Protein AF-A0A397CPX2-F1 (afdb_monomer_lite)

Sequence (114 aa):
MKLYQSLLVGATAVYALDTFSAKVLVDTKTSQCELIESVHLTQLHRAIQSTTDTLEIVTGRQNLPTADEIILPQGGDAKLQSFVEILGGSTNAVLNHLHRRCPQGALQSNKIER

Secondary structure (DSSP, 8-state):
------------------EEEEEEEEETTT--EEEEEEEEEE---TT--STT-EEEEEEE--SPPPTTTTTSTT---GGGEEEEEEEESSHHHHHHHHHHH-TT-EEE------

Radius of gyration: 21.08 Å; chains: 1; bounding box: 73×30×50 Å

pLDDT: mean 76.44, std 19.0, range [34.56, 96.44]

Structure (mmCIF, N/CA/C/O backbone):
data_AF-A0A397CPX2-F1
#
_entry.id   AF-A0A397CPX2-F1
#
loop_
_atom_site.group_PDB
_atom_site.id
_atom_site.type_symbol
_atom_site.label_atom_id
_atom_site.label_alt_id
_atom_site.label_comp_id
_atom_site.label_asym_id
_atom_site.label_entity_id
_atom_site.label_seq_id
_atom_site.pdbx_PDB_ins_code
_atom_site.Cartn_x
_atom_site.Cartn_y
_atom_site.Cartn_z
_atom_site.occupancy
_atom_site.B_iso_or_equiv
_atom_site.auth_seq_id
_atom_site.auth_comp_id
_atom_site.auth_asym_id
_atom_site.auth_atom_id
_atom_site.pdbx_PDB_model_num
ATOM 1 N N . MET A 1 1 ? 54.727 -4.666 -29.530 1.00 36.22 1 MET A N 1
ATOM 2 C CA . MET A 1 1 ? 53.303 -4.440 -29.863 1.00 36.22 1 MET A CA 1
ATOM 3 C C . MET A 1 1 ? 52.536 -4.276 -28.557 1.00 36.22 1 MET A C 1
ATOM 5 O O . MET A 1 1 ? 52.659 -5.149 -27.710 1.00 36.22 1 MET A O 1
ATOM 9 N N . LYS A 1 2 ? 51.844 -3.149 -28.339 1.00 44.50 2 LYS A N 1
ATOM 10 C CA . LYS A 1 2 ? 51.027 -2.897 -27.136 1.00 44.50 2 LYS A CA 1
ATOM 11 C C . LYS A 1 2 ? 49.555 -3.090 -27.504 1.00 44.50 2 LYS A C 1
ATOM 13 O O . LYS A 1 2 ? 49.049 -2.365 -28.353 1.00 44.50 2 LYS A O 1
ATOM 18 N N . LEU A 1 3 ? 48.904 -4.080 -26.897 1.00 49.97 3 LEU A N 1
ATOM 19 C CA . LEU A 1 3 ? 47.467 -4.317 -27.028 1.00 49.97 3 LEU A CA 1
ATOM 20 C C . LEU A 1 3 ? 46.745 -3.435 -26.006 1.00 49.97 3 LEU A C 1
ATOM 22 O O . LEU A 1 3 ? 46.885 -3.640 -24.802 1.00 49.97 3 LEU A O 1
ATOM 26 N N . TYR A 1 4 ? 46.009 -2.437 -26.487 1.00 56.03 4 TYR A N 1
ATOM 27 C CA . TYR A 1 4 ? 45.108 -1.644 -25.658 1.00 56.03 4 TYR A CA 1
ATOM 28 C C . TYR A 1 4 ? 43.792 -2.410 -25.515 1.00 56.03 4 TYR A C 1
ATOM 30 O O . TYR A 1 4 ? 43.049 -2.562 -26.480 1.00 56.03 4 TYR A O 1
ATOM 38 N N . GLN A 1 5 ? 43.525 -2.924 -24.315 1.00 57.81 5 GLN A N 1
ATOM 39 C CA . GLN A 1 5 ? 42.217 -3.468 -23.966 1.00 57.81 5 GLN A CA 1
ATOM 40 C C . GLN A 1 5 ? 41.270 -2.304 -23.664 1.00 57.81 5 GLN A C 1
ATOM 42 O O . GLN A 1 5 ? 41.417 -1.610 -22.659 1.00 57.81 5 GLN A O 1
ATOM 47 N N . SER A 1 6 ? 40.316 -2.068 -24.558 1.00 62.16 6 SER A N 1
ATOM 48 C CA . SER A 1 6 ? 39.227 -1.121 -24.337 1.00 62.16 6 SER A CA 1
ATOM 49 C C . SER A 1 6 ? 38.177 -1.759 -23.425 1.00 62.16 6 SER A C 1
ATOM 51 O O . SER A 1 6 ? 37.553 -2.756 -23.783 1.00 62.16 6 SER A O 1
ATOM 53 N N . LEU A 1 7 ? 37.989 -1.180 -22.238 1.00 56.59 7 LEU A N 1
ATOM 54 C CA . LEU A 1 7 ? 36.928 -1.535 -21.298 1.00 56.59 7 LEU A CA 1
ATOM 55 C C . LEU A 1 7 ? 35.599 -0.958 -21.812 1.00 56.59 7 LEU A C 1
ATOM 57 O O . LEU A 1 7 ? 35.359 0.245 -21.728 1.00 56.59 7 LEU A O 1
ATOM 61 N N . LEU A 1 8 ? 34.742 -1.812 -22.373 1.00 55.84 8 LEU A N 1
ATOM 62 C CA . LEU A 1 8 ? 33.356 -1.472 -22.693 1.00 55.84 8 LEU A CA 1
ATOM 63 C C . LEU A 1 8 ? 32.545 -1.463 -21.393 1.00 55.84 8 LEU A C 1
ATOM 65 O O . LEU A 1 8 ? 32.073 -2.500 -20.931 1.00 55.84 8 LEU A O 1
ATOM 69 N N . VAL A 1 9 ? 32.396 -0.285 -20.787 1.00 63.91 9 VAL A N 1
ATOM 70 C CA . VAL A 1 9 ? 31.415 -0.065 -19.720 1.00 63.91 9 VAL A CA 1
ATOM 71 C C . VAL A 1 9 ? 30.043 -0.007 -20.386 1.00 63.91 9 VAL A C 1
ATOM 73 O O . VAL A 1 9 ? 29.658 1.012 -20.955 1.00 63.91 9 VAL A O 1
ATOM 76 N N . GLY A 1 10 ? 29.327 -1.132 -20.383 1.00 57.44 10 GLY A N 1
ATOM 77 C CA . GLY A 1 10 ? 27.937 -1.180 -20.824 1.00 57.44 10 GLY A CA 1
ATOM 78 C C . GLY A 1 10 ? 27.086 -0.302 -19.912 1.00 57.44 10 GLY A C 1
ATOM 79 O O . GLY A 1 10 ? 26.862 -0.647 -18.755 1.00 57.44 10 GLY A O 1
ATOM 80 N N . ALA A 1 11 ? 26.630 0.843 -20.417 1.00 60.38 11 ALA A N 1
ATOM 81 C CA . ALA A 1 11 ? 25.647 1.668 -19.735 1.00 60.38 11 ALA A CA 1
ATOM 82 C C . ALA A 1 11 ? 24.307 0.918 -19.733 1.00 60.38 11 ALA A C 1
ATOM 84 O O . ALA A 1 11 ? 23.564 0.946 -20.713 1.00 60.38 11 ALA A O 1
ATOM 85 N N . THR A 1 12 ? 23.999 0.211 -18.647 1.00 58.78 12 THR A N 1
ATOM 86 C CA . THR A 1 12 ? 22.640 -0.280 -18.416 1.00 58.78 12 THR A CA 1
ATOM 87 C C . THR A 1 12 ? 21.768 0.938 -18.133 1.00 58.78 12 THR A C 1
ATOM 89 O O . THR A 1 12 ? 21.904 1.562 -17.079 1.00 58.78 12 THR A O 1
ATOM 92 N N . ALA A 1 13 ? 20.908 1.316 -19.079 1.00 58.34 13 ALA A N 1
ATOM 93 C CA . ALA A 1 13 ? 19.884 2.320 -18.831 1.00 58.34 13 ALA A CA 1
ATOM 94 C C . ALA A 1 13 ? 19.002 1.823 -17.675 1.00 58.34 13 ALA A C 1
ATOM 96 O O . ALA A 1 13 ? 18.297 0.824 -17.809 1.00 58.34 13 ALA A O 1
ATOM 97 N N . VAL A 1 14 ? 19.084 2.486 -16.520 1.00 58.56 14 VAL A N 1
ATOM 98 C CA . VAL A 1 14 ? 18.136 2.267 -15.426 1.00 58.56 14 VAL A CA 1
ATOM 99 C C . VAL A 1 14 ? 16.849 2.953 -15.858 1.00 58.56 14 VAL A C 1
ATOM 101 O O . VAL A 1 14 ? 16.728 4.174 -15.768 1.00 58.56 14 VAL A O 1
ATOM 104 N N . TYR A 1 15 ? 15.917 2.182 -16.410 1.00 58.03 15 TYR A N 1
ATOM 105 C CA . TYR A 1 15 ? 14.576 2.680 -16.677 1.00 58.03 15 TYR A CA 1
ATOM 106 C C . TYR A 1 15 ? 13.926 3.026 -15.337 1.00 58.03 15 TYR A C 1
ATOM 108 O O . TYR A 1 15 ? 13.854 2.185 -14.441 1.00 58.03 15 TYR A O 1
ATOM 116 N N . ALA A 1 16 ? 13.494 4.277 -15.187 1.00 62.78 16 ALA A N 1
ATOM 117 C CA . ALA A 1 16 ? 12.658 4.672 -14.067 1.00 62.78 16 ALA A CA 1
ATOM 118 C C . ALA A 1 16 ? 11.322 3.935 -14.199 1.00 62.78 16 ALA A C 1
ATOM 120 O O . ALA A 1 16 ? 10.596 4.139 -15.171 1.00 62.78 16 ALA A O 1
ATOM 121 N N . LEU A 1 17 ? 11.046 3.031 -13.263 1.00 80.44 17 LEU A N 1
ATOM 122 C CA . LEU A 1 17 ? 9.804 2.278 -13.232 1.00 80.44 17 LEU A CA 1
ATOM 123 C C . LEU A 1 17 ? 8.752 3.072 -12.461 1.00 80.44 17 LEU A C 1
ATOM 125 O O . LEU A 1 17 ? 9.001 3.442 -11.315 1.00 80.44 17 LEU A O 1
ATOM 129 N N . ASP A 1 18 ? 7.582 3.289 -13.058 1.00 90.00 18 ASP A N 1
ATOM 130 C CA . ASP A 1 18 ? 6.454 3.915 -12.368 1.00 90.00 18 ASP A CA 1
ATOM 131 C C . ASP A 1 18 ? 6.188 3.242 -11.015 1.00 90.00 18 ASP A C 1
ATOM 133 O O . ASP A 1 18 ? 6.208 2.015 -10.882 1.00 90.00 18 ASP A O 1
ATOM 137 N N . THR A 1 19 ? 5.945 4.059 -9.992 1.00 93.69 19 THR A N 1
ATOM 138 C CA . THR A 1 19 ? 5.578 3.586 -8.657 1.00 93.69 19 THR A CA 1
ATOM 139 C C . THR A 1 19 ? 4.132 3.960 -8.384 1.00 93.69 19 THR A C 1
ATOM 141 O O . THR A 1 19 ? 3.718 5.102 -8.575 1.00 93.69 19 THR A O 1
ATOM 144 N N . PHE A 1 20 ? 3.358 2.987 -7.927 1.00 96.31 20 PHE A N 1
ATOM 145 C CA . PHE A 1 20 ? 1.966 3.145 -7.538 1.00 96.31 20 PHE A CA 1
ATOM 146 C C . PHE A 1 20 ? 1.854 3.059 -6.021 1.00 96.31 20 PHE A C 1
ATOM 148 O O . PHE A 1 20 ? 2.590 2.290 -5.405 1.00 96.31 20 PHE A O 1
ATOM 155 N N . SER A 1 21 ? 0.931 3.816 -5.432 1.00 95.81 21 SER A N 1
ATOM 156 C CA . SER A 1 21 ? 0.633 3.782 -3.998 1.00 95.81 21 SER A CA 1
ATOM 157 C C . SER A 1 21 ? -0.851 3.545 -3.756 1.00 95.81 21 SER A C 1
ATOM 159 O O . SER A 1 21 ? -1.687 3.988 -4.542 1.00 95.81 21 SER A O 1
ATOM 161 N N . ALA A 1 22 ? -1.180 2.854 -2.670 1.00 95.00 22 ALA A N 1
ATOM 162 C CA . ALA A 1 22 ? -2.510 2.836 -2.074 1.00 95.00 22 ALA A CA 1
ATOM 163 C C . ALA A 1 22 ? -2.390 2.934 -0.556 1.00 95.00 22 ALA A C 1
ATOM 165 O O . ALA A 1 22 ? -1.432 2.425 0.030 1.00 95.00 22 ALA A O 1
ATOM 166 N N . LYS A 1 23 ? -3.388 3.536 0.090 1.00 92.81 23 LYS A N 1
ATOM 167 C CA . LYS A 1 23 ? -3.360 3.769 1.533 1.00 92.81 23 LYS A CA 1
ATOM 168 C C . LYS A 1 23 ? -4.633 3.295 2.203 1.00 92.81 23 LYS A C 1
ATOM 170 O O . LYS A 1 23 ? -5.741 3.643 1.794 1.00 92.81 23 LYS A O 1
ATOM 175 N N . VAL A 1 24 ? -4.462 2.544 3.282 1.00 90.75 24 VAL A N 1
ATOM 176 C CA . VAL A 1 24 ? -5.555 2.070 4.129 1.00 90.75 24 VAL A CA 1
ATOM 177 C C . VAL A 1 24 ? -5.308 2.400 5.590 1.00 90.75 24 VAL A C 1
ATOM 179 O O . VAL A 1 24 ? -4.169 2.499 6.044 1.00 90.75 24 VAL A O 1
ATOM 182 N N . LEU A 1 25 ? -6.389 2.557 6.337 1.00 89.56 25 LEU A N 1
ATOM 183 C CA . LEU A 1 25 ? -6.381 2.547 7.788 1.00 89.56 25 LEU A CA 1
ATOM 184 C C . LEU A 1 25 ? -6.749 1.137 8.242 1.00 89.56 25 LEU A C 1
ATOM 186 O O . LEU A 1 25 ? -7.745 0.579 7.790 1.00 89.56 25 LEU A O 1
ATOM 190 N N . VAL A 1 26 ? -5.934 0.552 9.111 1.00 88.19 26 VAL A N 1
ATOM 191 C CA . VAL A 1 26 ? -6.141 -0.795 9.642 1.00 88.19 26 VAL A CA 1
ATOM 192 C C . VAL A 1 26 ? -6.391 -0.701 11.135 1.00 88.19 26 VAL A C 1
ATOM 194 O O . VAL A 1 26 ? -5.555 -0.184 11.879 1.00 88.19 26 VAL A O 1
ATOM 197 N N . ASP A 1 27 ? -7.524 -1.234 11.574 1.00 85.44 27 ASP A N 1
ATOM 198 C CA . ASP A 1 27 ? -7.833 -1.417 12.986 1.00 85.44 27 ASP A CA 1
ATOM 199 C C . ASP A 1 27 ? -7.260 -2.761 13.457 1.00 85.44 27 ASP A C 1
ATOM 201 O O . ASP A 1 27 ? -7.687 -3.833 13.028 1.00 85.44 27 ASP A O 1
ATOM 205 N N . THR A 1 28 ? -6.263 -2.721 14.340 1.00 77.44 28 THR A N 1
ATOM 206 C CA . THR A 1 28 ? -5.551 -3.926 14.806 1.00 77.44 28 THR A CA 1
ATOM 207 C C . THR A 1 28 ? -6.397 -4.835 15.695 1.00 77.44 28 THR A C 1
ATOM 209 O O . THR A 1 28 ? -6.068 -6.009 15.851 1.00 77.44 28 THR A O 1
ATOM 212 N N . LYS A 1 29 ? -7.497 -4.331 16.268 1.00 80.31 29 LYS A N 1
ATOM 213 C CA . LYS A 1 29 ? -8.385 -5.103 17.144 1.00 80.31 29 LYS A CA 1
ATOM 214 C C . LYS A 1 29 ? -9.404 -5.900 16.339 1.00 80.31 29 LYS A C 1
ATOM 216 O O . LYS A 1 29 ? -9.709 -7.039 16.681 1.00 80.31 29 LYS A O 1
ATOM 221 N N . THR A 1 30 ? -9.950 -5.293 15.294 1.00 81.19 30 THR A N 1
ATOM 222 C CA . THR A 1 30 ? -11.023 -5.868 14.473 1.00 81.19 30 THR A CA 1
ATOM 223 C C . THR A 1 30 ? -10.529 -6.408 13.135 1.00 81.19 30 THR A C 1
ATOM 225 O O . THR A 1 30 ? -11.282 -7.086 12.446 1.00 81.19 30 THR A O 1
ATOM 228 N N . SER A 1 31 ? -9.267 -6.144 12.774 1.00 79.69 31 SER A N 1
ATOM 229 C CA . SER A 1 31 ? -8.685 -6.439 11.455 1.00 79.69 31 SER A CA 1
ATOM 230 C C . SER A 1 31 ? -9.454 -5.810 10.287 1.00 79.69 31 SER A C 1
ATOM 232 O O . SER A 1 31 ? -9.303 -6.235 9.143 1.00 79.69 31 SER A O 1
ATOM 234 N N . GLN A 1 32 ? -10.281 -4.797 10.564 1.00 86.00 32 GLN A N 1
ATOM 235 C CA . GLN A 1 32 ? -10.984 -4.051 9.533 1.00 86.00 32 GLN A CA 1
ATOM 236 C C . GLN A 1 32 ? -10.017 -3.111 8.822 1.00 86.00 32 GLN A C 1
ATOM 238 O O . GLN A 1 32 ? -9.155 -2.489 9.449 1.00 86.00 32 GLN A O 1
ATOM 243 N N . CYS A 1 33 ? -10.194 -3.006 7.509 1.00 88.06 33 CYS A N 1
ATOM 244 C CA . CYS A 1 33 ? -9.478 -2.062 6.674 1.00 88.06 33 CYS A CA 1
ATOM 245 C C . CYS A 1 33 ? -10.440 -1.024 6.111 1.00 88.06 33 CYS A C 1
ATOM 247 O O . CYS A 1 33 ? -11.488 -1.366 5.566 1.00 88.06 33 CYS A O 1
ATOM 249 N N . GLU A 1 34 ? -10.038 0.234 6.167 1.00 89.31 34 GLU A N 1
ATOM 250 C CA . GLU A 1 34 ? -10.727 1.354 5.542 1.00 89.31 34 GLU A CA 1
ATOM 251 C C . GLU A 1 34 ? -9.825 1.949 4.461 1.00 89.31 34 GLU A C 1
ATOM 253 O O . GLU A 1 34 ? -8.645 2.214 4.693 1.00 89.31 34 GLU A O 1
ATOM 258 N N . LEU A 1 35 ? -10.362 2.130 3.257 1.00 87.19 35 LEU A N 1
ATOM 259 C CA . LEU A 1 35 ? -9.648 2.739 2.147 1.00 87.19 35 LEU A CA 1
ATOM 260 C C . LEU A 1 35 ? -9.583 4.248 2.360 1.00 87.19 35 LEU A C 1
ATOM 262 O O . LEU A 1 35 ? -10.609 4.927 2.340 1.00 87.19 35 LEU A O 1
ATOM 266 N N . ILE A 1 36 ? -8.363 4.749 2.536 1.00 88.00 36 ILE A N 1
ATOM 267 C CA . ILE A 1 36 ? -8.076 6.178 2.676 1.00 88.00 36 ILE A CA 1
ATOM 268 C C . ILE A 1 36 ? -7.738 6.7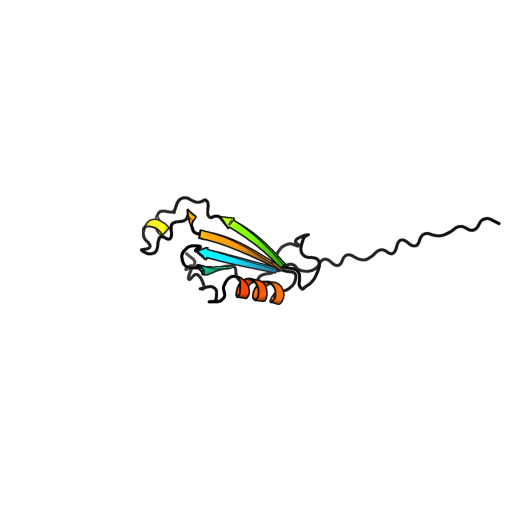70 1.313 1.00 88.00 36 ILE A C 1
ATOM 270 O O . ILE A 1 36 ? -8.204 7.854 0.979 1.00 88.00 36 ILE A O 1
ATOM 274 N N . GLU A 1 37 ? -6.951 6.044 0.521 1.00 87.94 37 GLU A N 1
ATOM 275 C CA . GLU A 1 37 ? -6.541 6.472 -0.809 1.00 87.94 37 GLU A CA 1
ATOM 276 C C . GLU A 1 37 ? -6.476 5.267 -1.748 1.00 87.94 37 GLU A C 1
ATOM 278 O O . GLU A 1 37 ? -5.816 4.263 -1.460 1.00 87.94 37 GLU A O 1
ATOM 283 N N . SER A 1 38 ? -7.194 5.355 -2.869 1.00 90.69 38 SER A N 1
ATOM 284 C CA . SER A 1 38 ? -7.171 4.333 -3.915 1.00 90.69 38 SER A CA 1
ATOM 285 C C . SER A 1 38 ? -5.812 4.277 -4.613 1.00 90.69 38 SER A C 1
ATOM 287 O O . SER A 1 38 ? -4.997 5.191 -4.487 1.00 90.69 38 SER A O 1
ATOM 289 N N . VAL A 1 39 ? -5.587 3.214 -5.393 1.00 93.88 39 VAL A N 1
ATOM 290 C CA . VAL A 1 39 ? -4.345 3.070 -6.157 1.00 93.88 39 VAL 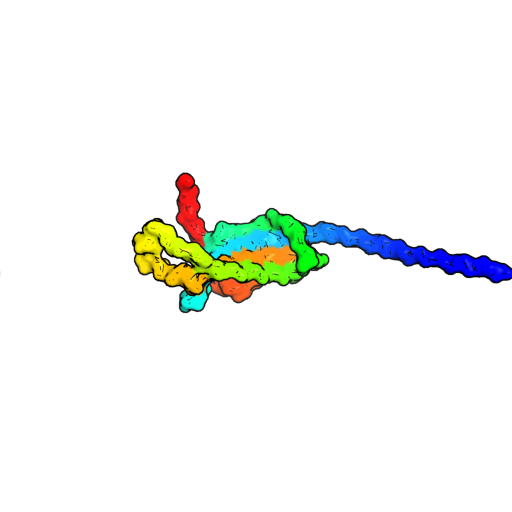A CA 1
ATOM 291 C C . VAL A 1 39 ? -4.152 4.268 -7.087 1.00 93.88 39 VAL A C 1
ATOM 293 O O . VAL A 1 39 ? -5.004 4.537 -7.933 1.00 93.88 39 VAL A O 1
ATOM 296 N N . HIS A 1 40 ? -3.029 4.961 -6.949 1.00 93.25 40 HIS A N 1
ATOM 297 C CA . HIS A 1 40 ? -2.662 6.120 -7.757 1.00 93.25 40 HIS A CA 1
ATOM 298 C C . HIS A 1 40 ? -1.168 6.084 -8.099 1.00 93.25 40 HIS A C 1
ATOM 300 O O . HIS A 1 40 ? -0.391 5.360 -7.476 1.00 93.25 40 HIS A O 1
ATOM 306 N N . LEU A 1 41 ? -0.767 6.844 -9.119 1.00 94.50 41 LEU A N 1
ATOM 307 C CA . LEU A 1 41 ? 0.641 7.026 -9.468 1.00 94.50 41 LEU A CA 1
ATOM 308 C C . LEU A 1 41 ? 1.298 7.960 -8.446 1.00 94.50 41 LEU A C 1
ATOM 310 O O . LEU A 1 41 ? 0.765 9.031 -8.166 1.00 94.50 41 LEU A O 1
ATOM 314 N N . THR A 1 42 ? 2.456 7.580 -7.918 1.00 93.44 42 THR A N 1
ATOM 315 C CA . THR A 1 42 ? 3.209 8.367 -6.936 1.00 93.44 42 THR A CA 1
ATOM 316 C C . THR A 1 42 ? 4.659 8.569 -7.385 1.00 93.44 42 THR A C 1
ATOM 318 O O . THR A 1 42 ? 5.062 8.169 -8.479 1.00 93.44 42 THR A O 1
ATOM 321 N N . GLN A 1 43 ? 5.457 9.229 -6.549 1.00 90.00 43 GLN A N 1
ATOM 322 C CA . GLN A 1 43 ? 6.883 9.410 -6.792 1.00 90.00 43 GLN A CA 1
ATOM 323 C C . GLN A 1 43 ? 7.622 8.068 -6.820 1.00 90.00 43 GLN A C 1
ATOM 325 O O . GLN A 1 43 ? 7.294 7.136 -6.087 1.00 90.00 43 GLN A O 1
ATOM 330 N N . LEU A 1 44 ? 8.669 8.003 -7.646 1.00 91.25 44 LEU A N 1
ATOM 331 C CA . LEU A 1 44 ? 9.556 6.847 -7.726 1.00 91.25 44 LEU A CA 1
ATOM 332 C C . LEU A 1 44 ? 10.113 6.503 -6.345 1.00 91.25 44 LEU A C 1
ATOM 334 O O . LEU A 1 44 ? 10.725 7.347 -5.686 1.00 91.25 44 LEU A O 1
ATOM 338 N N . HIS A 1 45 ? 9.970 5.246 -5.941 1.00 90.19 45 HIS A N 1
ATOM 339 C CA . HIS A 1 45 ? 10.545 4.768 -4.694 1.00 90.19 45 HIS A CA 1
ATOM 340 C C . HIS A 1 45 ? 11.733 3.845 -4.975 1.00 90.19 45 HIS A C 1
ATOM 342 O O . HIS A 1 45 ? 11.601 2.853 -5.681 1.00 90.19 45 HIS A O 1
ATOM 348 N N . ARG A 1 46 ? 12.906 4.117 -4.382 1.00 90.38 46 ARG A N 1
ATOM 349 C CA . ARG A 1 46 ? 14.161 3.370 -4.644 1.00 90.38 46 ARG A CA 1
ATOM 350 C C . ARG A 1 46 ? 14.048 1.852 -4.431 1.00 90.38 46 ARG A C 1
ATOM 352 O O . ARG A 1 46 ? 14.803 1.087 -5.030 1.00 90.38 46 ARG A O 1
ATOM 359 N N . ALA A 1 47 ? 13.160 1.428 -3.533 1.00 89.06 47 ALA A N 1
ATOM 360 C CA . ALA A 1 47 ? 12.915 0.012 -3.254 1.00 89.06 47 ALA A CA 1
ATOM 361 C C . ALA A 1 47 ? 12.098 -0.703 -4.348 1.00 89.06 47 ALA A C 1
ATOM 363 O O . ALA A 1 47 ? 12.007 -1.923 -4.311 1.00 89.06 47 ALA A O 1
ATOM 364 N N . ILE A 1 48 ? 11.508 0.038 -5.289 1.00 93.06 48 ILE A N 1
ATOM 365 C CA . ILE A 1 48 ? 10.706 -0.483 -6.395 1.00 93.06 48 ILE A CA 1
ATOM 366 C C . ILE A 1 48 ? 11.572 -0.466 -7.658 1.00 93.06 48 ILE A C 1
ATOM 368 O O . ILE A 1 48 ? 11.864 0.588 -8.217 1.00 93.06 48 ILE A O 1
ATOM 372 N N . GLN A 1 49 ? 12.034 -1.642 -8.071 1.00 92.12 49 GLN A N 1
ATOM 373 C CA . GLN A 1 49 ? 12.937 -1.855 -9.207 1.00 92.12 49 GLN A CA 1
ATOM 374 C C . GLN A 1 49 ? 12.297 -2.714 -10.308 1.00 92.12 49 GLN A C 1
ATOM 376 O O . GLN A 1 49 ? 12.763 -2.706 -11.446 1.00 92.12 49 GLN A O 1
ATOM 381 N N . SER A 1 50 ? 11.224 -3.441 -9.988 1.00 92.44 50 SER A N 1
ATOM 382 C CA . SER A 1 50 ? 10.465 -4.297 -10.898 1.00 92.44 50 SER A CA 1
ATOM 383 C C . SER A 1 50 ? 8.953 -4.107 -10.737 1.00 92.44 50 SER A C 1
ATOM 385 O O . SER A 1 50 ? 8.470 -3.658 -9.697 1.00 92.44 50 SER A O 1
ATOM 387 N N . THR A 1 51 ? 8.173 -4.501 -11.750 1.00 93.81 51 THR A N 1
ATOM 388 C CA . THR A 1 51 ? 6.700 -4.387 -11.733 1.00 93.81 51 THR A CA 1
ATOM 389 C C . THR A 1 51 ? 6.022 -5.266 -10.682 1.00 93.81 51 THR A C 1
ATOM 391 O O . THR A 1 51 ? 4.835 -5.082 -10.402 1.00 93.81 51 THR A O 1
ATOM 394 N N . THR A 1 52 ? 6.759 -6.215 -10.104 1.00 95.00 52 THR A N 1
ATOM 395 C CA . THR A 1 52 ? 6.297 -7.120 -9.048 1.00 95.00 52 THR A CA 1
ATOM 396 C C . THR A 1 52 ? 6.739 -6.695 -7.653 1.00 95.00 52 THR A C 1
ATOM 398 O O . THR A 1 52 ? 6.269 -7.280 -6.677 1.00 95.00 52 THR A O 1
ATOM 401 N N . ASP A 1 53 ? 7.621 -5.700 -7.545 1.00 94.88 53 ASP A N 1
ATOM 402 C CA . ASP A 1 53 ? 8.105 -5.229 -6.253 1.00 94.88 53 ASP A CA 1
ATOM 403 C C . ASP A 1 53 ? 6.982 -4.530 -5.492 1.00 94.88 53 ASP A C 1
ATOM 405 O O . ASP A 1 53 ? 6.158 -3.816 -6.072 1.00 94.88 53 ASP A O 1
ATOM 409 N N . THR A 1 54 ? 6.976 -4.728 -4.176 1.00 96.12 54 THR A N 1
ATOM 410 C CA . THR A 1 54 ? 6.042 -4.085 -3.252 1.00 96.12 54 THR A CA 1
ATOM 411 C C . THR A 1 54 ? 6.757 -3.689 -1.971 1.00 96.12 54 THR A C 1
ATOM 413 O O . THR A 1 54 ? 7.602 -4.445 -1.488 1.00 96.12 54 THR A O 1
ATOM 416 N N . LEU A 1 55 ? 6.370 -2.563 -1.381 1.00 96.06 55 LEU A N 1
ATOM 417 C CA . LEU A 1 55 ? 6.834 -2.119 -0.071 1.00 96.06 55 LEU A CA 1
ATOM 418 C C . LEU A 1 55 ? 5.636 -1.694 0.780 1.00 96.06 55 LEU A C 1
ATOM 420 O O . LEU A 1 55 ? 4.827 -0.883 0.342 1.00 96.06 55 LEU A O 1
ATOM 424 N N . GLU A 1 56 ? 5.551 -2.220 2.000 1.00 95.25 56 GLU A N 1
ATOM 425 C CA . GLU A 1 56 ? 4.572 -1.794 3.003 1.00 95.25 56 GLU A CA 1
ATOM 426 C C . GLU A 1 56 ? 5.234 -0.799 3.965 1.00 95.25 56 GLU A C 1
ATOM 428 O O . GLU A 1 56 ? 6.297 -1.075 4.524 1.00 95.25 56 GLU A O 1
ATOM 433 N N . ILE A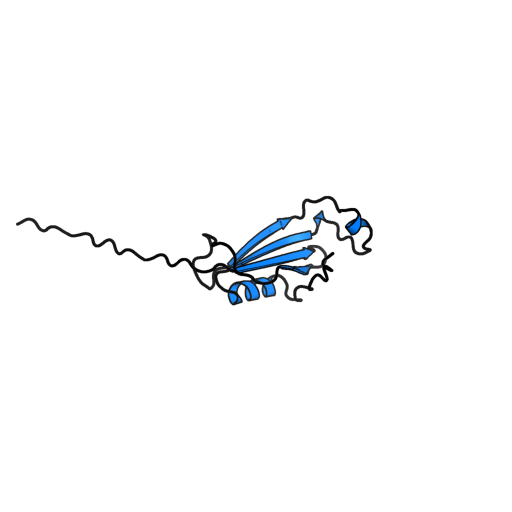 1 57 ? 4.598 0.351 4.169 1.00 93.06 57 ILE A N 1
ATOM 434 C CA . ILE A 1 57 ? 4.993 1.362 5.146 1.00 93.06 57 ILE A CA 1
ATOM 435 C C . ILE A 1 57 ? 3.871 1.465 6.175 1.00 93.06 57 ILE A C 1
ATOM 437 O O . ILE A 1 57 ? 2.759 1.896 5.869 1.00 93.06 57 ILE A O 1
ATOM 441 N N . VAL A 1 58 ? 4.165 1.072 7.414 1.00 90.88 58 VAL A N 1
ATOM 442 C CA . VAL A 1 58 ? 3.200 1.095 8.517 1.00 90.88 58 VAL A CA 1
ATOM 443 C C . VAL A 1 58 ? 3.506 2.266 9.437 1.00 90.88 58 VAL A C 1
ATOM 445 O O . VAL A 1 58 ? 4.582 2.344 10.026 1.00 90.88 58 VAL A O 1
ATOM 448 N N . THR A 1 59 ? 2.537 3.162 9.589 1.00 86.75 59 THR A N 1
ATOM 449 C CA . THR A 1 59 ? 2.608 4.304 10.502 1.00 86.75 59 THR A CA 1
ATOM 450 C C . THR A 1 59 ? 1.478 4.209 11.518 1.00 86.75 59 THR A C 1
ATOM 452 O O . THR A 1 59 ? 0.304 4.335 11.170 1.00 86.75 59 THR A O 1
ATOM 455 N N . GLY A 1 60 ? 1.818 3.995 12.790 1.00 79.88 60 GLY A N 1
ATOM 456 C CA . GLY A 1 60 ? 0.834 4.032 13.874 1.00 79.88 60 GLY A CA 1
ATOM 457 C C . GLY A 1 60 ? 0.182 5.412 13.978 1.00 79.88 60 GLY A C 1
ATOM 458 O O . GLY A 1 60 ? 0.839 6.436 13.774 1.00 79.88 60 GLY A O 1
ATOM 459 N N . ARG A 1 61 ? -1.114 5.459 14.286 1.00 71.12 61 ARG A N 1
ATOM 460 C CA . ARG A 1 61 ? -1.842 6.721 14.413 1.00 71.12 61 ARG A CA 1
ATOM 461 C C . ARG A 1 61 ? -1.433 7.423 15.714 1.00 71.12 61 ARG A C 1
ATOM 463 O O . ARG A 1 61 ? -1.723 6.953 16.807 1.00 71.12 61 ARG A O 1
ATOM 470 N N . GLN A 1 62 ? -0.707 8.535 15.587 1.00 65.25 62 GLN A N 1
ATOM 471 C CA . GLN A 1 62 ? -0.158 9.279 16.734 1.00 65.25 62 GLN A CA 1
ATOM 472 C C . GLN A 1 62 ? -1.056 10.422 17.229 1.00 65.25 62 GLN A C 1
ATOM 474 O O . GLN A 1 62 ? -0.785 10.991 18.285 1.00 65.25 62 GLN A O 1
ATOM 479 N N . ASN A 1 63 ? -2.114 10.777 16.495 1.00 56.75 63 ASN A N 1
ATOM 480 C CA . ASN A 1 63 ? -2.982 11.887 16.883 1.00 56.75 63 ASN A CA 1
ATOM 481 C C . ASN A 1 63 ? -3.860 11.514 18.085 1.00 56.75 63 ASN A C 1
ATOM 483 O O . ASN A 1 63 ? -4.468 10.442 18.105 1.00 56.75 63 ASN A O 1
ATOM 487 N N . LEU A 1 64 ? -3.970 12.433 19.054 1.00 54.41 64 LEU A N 1
ATOM 488 C CA . LEU A 1 64 ? -5.092 12.427 19.993 1.00 54.41 64 LEU A CA 1
ATOM 489 C C . LEU A 1 64 ? -6.396 12.504 19.178 1.00 54.41 64 LEU A C 1
ATOM 491 O O . LEU A 1 64 ? -6.433 13.264 18.205 1.00 54.41 64 LEU A O 1
ATOM 495 N N . PRO A 1 65 ? -7.445 11.753 19.551 1.00 54.38 65 PRO A N 1
ATOM 496 C CA . PRO A 1 65 ? -8.720 11.801 18.849 1.00 54.38 65 PRO A CA 1
ATOM 497 C C . PRO A 1 65 ? -9.221 13.246 18.775 1.00 54.38 65 PRO A C 1
ATOM 499 O O . PRO A 1 65 ? -9.292 13.953 19.784 1.00 54.38 65 PRO A O 1
ATOM 502 N N . THR A 1 66 ? -9.532 13.707 17.566 1.00 53.50 66 THR A N 1
ATOM 503 C CA . THR A 1 66 ? -10.204 14.990 17.346 1.00 53.50 66 THR A CA 1
ATOM 504 C C . THR A 1 66 ? -11.623 14.925 17.910 1.00 53.50 66 THR A C 1
ATOM 506 O O . THR A 1 66 ? -12.203 13.849 18.000 1.00 53.50 66 THR A O 1
ATOM 509 N N . ALA A 1 67 ? -12.215 16.066 18.277 1.00 52.28 67 ALA A N 1
ATOM 510 C CA . ALA A 1 67 ? -13.549 16.111 18.895 1.00 52.28 67 ALA A CA 1
ATOM 511 C C . ALA A 1 67 ? -14.647 15.384 18.084 1.00 52.28 67 ALA A C 1
ATOM 513 O O . ALA A 1 67 ? -15.587 14.859 18.669 1.00 52.28 67 ALA A O 1
ATOM 514 N N . ASP A 1 68 ? -14.488 15.297 16.761 1.00 50.53 68 ASP A N 1
ATOM 515 C CA . ASP A 1 68 ? -15.378 14.563 15.851 1.00 50.53 68 ASP A CA 1
ATOM 516 C C . ASP A 1 68 ? -15.276 13.027 16.015 1.00 50.53 68 ASP A C 1
ATOM 518 O O . ASP A 1 68 ? -16.263 12.307 15.898 1.00 50.53 68 ASP A O 1
ATOM 522 N N . GLU A 1 69 ? -14.101 12.517 16.396 1.00 48.00 69 GLU A N 1
ATOM 523 C CA . GLU A 1 69 ? -13.850 11.089 16.656 1.00 48.00 69 GLU A CA 1
ATOM 524 C C . GLU A 1 69 ? -14.327 10.635 18.037 1.00 48.00 69 GLU A C 1
ATOM 526 O O . GLU A 1 69 ? -14.500 9.442 18.271 1.00 48.00 69 GLU A O 1
ATOM 531 N N . ILE A 1 70 ? -14.577 11.583 18.946 1.00 48.69 70 ILE A N 1
ATOM 532 C CA . ILE A 1 70 ? -15.142 11.322 20.278 1.00 48.69 70 ILE A CA 1
ATOM 533 C C . ILE A 1 70 ? -16.650 11.016 20.181 1.00 48.69 70 ILE A C 1
ATOM 535 O O . ILE A 1 70 ? -17.204 10.349 21.052 1.00 48.69 70 ILE A O 1
ATOM 539 N N . ILE A 1 71 ? -17.321 11.488 19.122 1.00 47.19 71 ILE A N 1
ATOM 540 C CA . ILE A 1 71 ? -18.785 11.406 18.965 1.00 47.19 71 ILE A CA 1
ATOM 541 C C . ILE A 1 71 ? -19.216 10.113 18.247 1.00 47.19 71 ILE A C 1
ATOM 543 O O . ILE A 1 71 ? -20.368 9.689 18.362 1.00 47.19 71 ILE A O 1
ATOM 547 N N . LEU A 1 72 ? -18.305 9.432 17.547 1.00 47.06 72 LEU A N 1
ATOM 548 C CA . LEU A 1 72 ? -18.605 8.164 16.886 1.00 47.06 72 LEU A CA 1
ATOM 549 C C . LEU A 1 72 ? -18.650 7.017 17.920 1.00 47.06 72 LEU A C 1
ATOM 551 O O . LEU A 1 72 ? -17.653 6.759 18.594 1.00 47.06 72 LEU A O 1
ATOM 555 N N . PRO A 1 73 ? -19.753 6.244 18.015 1.00 43.47 73 PRO A N 1
ATOM 556 C CA . PRO A 1 73 ? -19.884 5.117 18.953 1.00 43.47 73 PRO A CA 1
ATOM 557 C C . PRO A 1 73 ? -18.943 3.936 18.640 1.00 43.47 73 PRO A C 1
ATOM 559 O O . PRO A 1 73 ? -18.969 2.918 19.328 1.00 43.47 73 PRO A O 1
ATOM 562 N N . GLN A 1 74 ? -18.101 4.070 17.612 1.00 46.69 74 GLN A N 1
ATOM 563 C CA . GLN A 1 74 ? -17.032 3.146 17.245 1.00 46.69 74 GLN A CA 1
ATOM 564 C C . GLN A 1 74 ? -15.662 3.826 17.334 1.00 46.69 74 GLN A C 1
ATOM 566 O O . GLN A 1 74 ? -14.824 3.655 16.453 1.00 46.69 74 GLN A O 1
ATOM 571 N N . GLY A 1 75 ? -15.439 4.610 18.393 1.00 45.84 75 GLY A N 1
ATOM 572 C CA . GLY A 1 75 ? -14.116 5.080 18.796 1.00 45.84 75 GLY A CA 1
ATOM 573 C C . GLY A 1 75 ? -13.206 3.895 19.119 1.00 45.84 75 GLY A C 1
ATOM 574 O O . GLY A 1 75 ? -12.992 3.552 20.281 1.00 45.84 75 GLY A O 1
ATOM 575 N N . GLY A 1 76 ? -12.706 3.231 18.076 1.00 51.81 76 GLY A N 1
ATOM 576 C CA . GLY A 1 76 ? -11.540 2.376 18.162 1.00 51.81 76 GLY A CA 1
ATOM 577 C C . GLY A 1 76 ? -10.431 3.229 18.744 1.00 51.81 76 GLY A C 1
ATOM 578 O O . GLY A 1 76 ? -10.162 4.324 18.251 1.00 51.81 76 GLY A O 1
ATOM 579 N N . ASP A 1 77 ? -9.866 2.768 19.853 1.00 56.75 77 ASP A N 1
ATOM 580 C CA . ASP A 1 77 ? -8.770 3.436 20.538 1.00 56.75 77 ASP A CA 1
ATOM 581 C C . ASP A 1 77 ? -7.737 3.831 19.473 1.00 56.75 77 ASP A C 1
ATOM 583 O O . ASP A 1 77 ? -7.225 2.953 18.781 1.00 56.75 77 ASP A O 1
ATOM 587 N N . ALA A 1 78 ? -7.494 5.129 19.243 1.00 59.62 78 ALA A N 1
ATOM 588 C CA . ALA A 1 78 ? -6.682 5.586 18.106 1.00 59.62 78 ALA A CA 1
ATOM 589 C C . ALA A 1 78 ? -5.282 4.941 18.116 1.00 59.62 78 ALA A C 1
ATOM 591 O O . ALA A 1 78 ? -4.682 4.718 17.069 1.00 59.62 78 ALA A O 1
ATOM 592 N N . LYS A 1 79 ? -4.813 4.530 19.304 1.00 61.28 79 LYS A N 1
ATOM 593 C CA . LYS A 1 79 ? -3.607 3.717 19.516 1.00 61.28 79 LYS A CA 1
ATOM 594 C C . LYS A 1 79 ? -3.610 2.349 18.827 1.00 61.28 79 LYS A C 1
ATOM 596 O O . LYS A 1 79 ? -2.541 1.786 18.612 1.00 61.28 79 LYS A O 1
ATOM 601 N N . LEU A 1 80 ? -4.779 1.795 18.534 1.00 72.88 80 LEU A N 1
ATOM 602 C CA . LEU A 1 80 ? -4.978 0.492 17.903 1.00 72.88 80 LEU A CA 1
ATOM 603 C C . LEU A 1 80 ? -5.179 0.606 16.389 1.00 72.88 80 LEU A C 1
ATOM 605 O O . LEU A 1 80 ? -5.340 -0.416 15.724 1.00 72.88 80 LEU A O 1
ATOM 609 N N . GLN A 1 81 ? -5.139 1.814 15.828 1.00 80.94 81 GLN A N 1
ATOM 610 C CA . GLN A 1 81 ? -5.244 2.038 14.393 1.00 80.94 81 GLN A CA 1
ATOM 611 C C . GLN A 1 81 ? -3.876 2.363 13.787 1.00 80.94 81 GLN A C 1
ATOM 613 O O . GLN A 1 81 ? -3.061 3.085 14.365 1.00 80.94 81 GLN A O 1
ATOM 618 N N . SER A 1 82 ? -3.606 1.828 12.599 1.00 86.81 82 SER A N 1
ATOM 619 C CA . SER A 1 82 ? -2.378 2.099 11.845 1.00 86.81 82 SER A CA 1
ATOM 620 C C . SER A 1 82 ? -2.699 2.460 10.406 1.00 86.81 82 SER A C 1
ATOM 622 O O . SER A 1 82 ? -3.482 1.776 9.754 1.00 86.81 82 SER A O 1
ATOM 624 N N . PHE A 1 83 ? -2.063 3.508 9.893 1.00 88.88 83 PHE A N 1
ATOM 625 C CA . PHE A 1 83 ? -2.040 3.771 8.463 1.00 88.88 83 PHE A CA 1
ATOM 626 C C . PHE A 1 83 ? -1.047 2.820 7.810 1.00 88.88 83 PHE A C 1
ATOM 628 O O . PHE A 1 83 ? 0.109 2.736 8.225 1.00 88.88 83 PHE A O 1
ATOM 635 N N . VAL A 1 84 ? -1.500 2.116 6.787 1.00 91.94 84 VAL A N 1
ATOM 636 C CA . VAL A 1 84 ? -0.679 1.234 5.971 1.00 91.94 84 VAL A CA 1
ATOM 637 C C . VAL A 1 84 ? -0.688 1.788 4.559 1.00 91.94 84 VAL A C 1
ATOM 639 O O . VAL A 1 84 ? -1.732 1.850 3.910 1.00 91.94 84 VAL A O 1
ATOM 642 N N . GLU A 1 85 ? 0.477 2.224 4.105 1.00 94.50 85 GLU A N 1
ATOM 643 C CA . GLU A 1 85 ? 0.709 2.630 2.727 1.00 94.50 85 GLU A CA 1
ATOM 644 C C . GLU A 1 85 ? 1.453 1.515 1.996 1.00 94.50 85 GLU A C 1
ATOM 646 O O . GLU A 1 85 ? 2.439 0.972 2.495 1.00 94.50 85 GLU A O 1
ATOM 651 N N . ILE A 1 86 ? 0.952 1.147 0.824 1.00 95.94 86 ILE A N 1
ATOM 652 C CA . ILE A 1 86 ? 1.480 0.067 0.001 1.00 95.94 86 ILE A CA 1
ATOM 653 C C . ILE A 1 86 ? 1.979 0.681 -1.294 1.00 95.94 86 ILE A C 1
ATOM 655 O O . ILE A 1 86 ? 1.181 1.133 -2.113 1.00 95.94 86 ILE A O 1
ATOM 659 N N . LEU A 1 87 ? 3.290 0.633 -1.492 1.00 96.44 87 LEU A N 1
ATOM 660 C CA . LEU A 1 87 ? 3.945 1.008 -2.737 1.00 96.44 87 LEU A CA 1
ATOM 661 C C . LEU A 1 87 ? 4.158 -0.230 -3.607 1.00 96.44 87 LEU A C 1
ATOM 663 O O . LEU A 1 87 ? 4.436 -1.313 -3.088 1.00 96.44 87 LEU A O 1
ATOM 667 N N . GLY A 1 88 ? 4.094 -0.083 -4.928 1.00 96.38 88 GLY A N 1
ATOM 668 C CA . GLY A 1 88 ? 4.410 -1.170 -5.849 1.00 96.38 88 GLY A CA 1
ATOM 669 C C . GLY A 1 88 ? 4.751 -0.718 -7.262 1.00 96.38 88 GLY A C 1
ATOM 670 O O . GLY A 1 88 ? 4.359 0.363 -7.692 1.00 96.38 88 GLY A O 1
ATOM 671 N N . GLY A 1 89 ? 5.470 -1.565 -7.999 1.00 94.69 89 GLY A N 1
ATOM 672 C CA . GLY A 1 89 ? 5.894 -1.280 -9.381 1.00 94.69 89 GLY A CA 1
ATOM 673 C C . GLY A 1 89 ? 4.802 -1.460 -10.440 1.00 94.69 89 GLY A C 1
ATOM 674 O O . GLY A 1 89 ? 5.050 -1.310 -11.633 1.00 94.69 89 GLY A O 1
ATOM 675 N N . SER A 1 90 ? 3.594 -1.842 -10.027 1.00 94.75 90 SER A N 1
ATOM 676 C CA . SER A 1 90 ? 2.402 -1.888 -10.871 1.00 94.75 90 SER A CA 1
ATOM 677 C C . SER A 1 90 ? 1.139 -1.812 -10.015 1.00 94.75 90 SER A C 1
ATOM 679 O O . SER A 1 90 ? 1.140 -2.215 -8.848 1.00 94.75 90 SER A O 1
ATOM 681 N N . THR A 1 91 ? 0.023 -1.386 -10.610 1.00 95.00 91 THR A N 1
ATOM 682 C CA . THR A 1 91 ? -1.302 -1.425 -9.968 1.00 95.00 91 THR A CA 1
ATOM 683 C C . THR A 1 91 ? -1.641 -2.821 -9.440 1.00 95.00 91 THR A C 1
ATOM 685 O O . THR A 1 91 ? -2.145 -2.959 -8.331 1.00 95.00 91 THR A O 1
ATOM 688 N N . ASN A 1 92 ? -1.323 -3.873 -10.201 1.00 96.00 92 ASN A N 1
ATOM 689 C CA . ASN A 1 92 ? -1.613 -5.251 -9.806 1.00 96.00 92 ASN A CA 1
ATOM 690 C C . ASN A 1 92 ? -0.774 -5.699 -8.597 1.00 96.00 92 ASN A C 1
ATOM 692 O O . ASN A 1 92 ? -1.285 -6.388 -7.718 1.00 96.00 92 ASN A O 1
ATOM 696 N N . ALA A 1 93 ? 0.498 -5.295 -8.519 1.00 95.44 93 ALA A N 1
ATOM 697 C CA . ALA A 1 93 ? 1.343 -5.587 -7.361 1.00 95.44 93 ALA A CA 1
ATOM 698 C C . ALA A 1 93 ? 0.768 -4.959 -6.079 1.00 95.44 93 ALA A C 1
ATOM 700 O O . ALA A 1 93 ? 0.640 -5.646 -5.062 1.00 95.44 93 ALA A O 1
ATOM 701 N N . VAL A 1 94 ? 0.326 -3.698 -6.165 1.00 95.62 94 VAL A N 1
ATOM 702 C CA . VAL A 1 94 ? -0.341 -2.994 -5.060 1.00 95.62 94 VAL A CA 1
ATOM 703 C C . VAL A 1 94 ? -1.654 -3.681 -4.680 1.00 95.62 94 VAL A C 1
ATOM 705 O O . VAL A 1 94 ? -1.839 -4.008 -3.512 1.00 95.62 94 VAL A O 1
ATOM 708 N N . LEU A 1 95 ? -2.538 -3.978 -5.640 1.00 94.31 95 LEU A N 1
ATOM 709 C CA . LEU A 1 95 ? -3.829 -4.629 -5.374 1.00 94.31 95 LEU A CA 1
ATOM 710 C C . LEU A 1 95 ? -3.673 -6.021 -4.747 1.00 94.31 95 LEU A C 1
ATOM 712 O O . LEU A 1 95 ? -4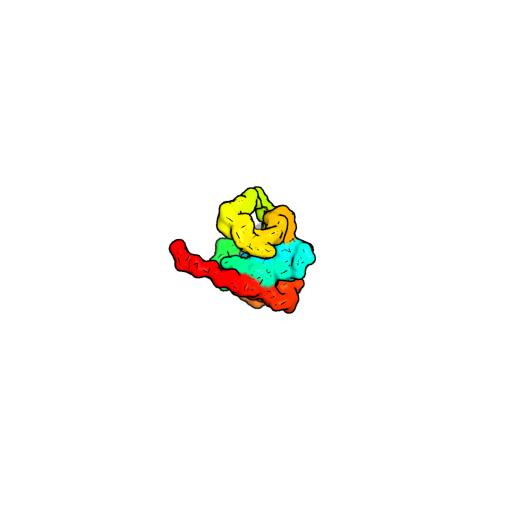.383 -6.350 -3.800 1.00 94.31 95 LEU A O 1
ATOM 716 N N . ASN A 1 96 ? -2.720 -6.829 -5.217 1.00 95.12 96 ASN A N 1
ATOM 717 C CA . ASN A 1 96 ? -2.459 -8.153 -4.647 1.00 95.12 96 ASN A CA 1
ATOM 718 C C . ASN A 1 96 ? -1.892 -8.070 -3.227 1.00 95.12 96 ASN A C 1
ATOM 720 O O . ASN A 1 96 ? -2.193 -8.910 -2.377 1.00 95.12 96 ASN A O 1
ATOM 724 N N . HIS A 1 97 ? -1.045 -7.078 -2.946 1.00 95.31 97 HIS A N 1
ATOM 725 C CA . HIS A 1 97 ? -0.555 -6.852 -1.591 1.00 95.31 97 HIS A CA 1
ATOM 726 C C . HIS A 1 97 ? -1.673 -6.334 -0.676 1.00 95.31 97 HIS A C 1
ATOM 728 O O . HIS A 1 97 ? -1.860 -6.864 0.417 1.00 95.31 97 HIS A O 1
ATOM 734 N N . LEU A 1 98 ? -2.496 -5.409 -1.173 1.00 92.75 98 LEU A N 1
ATOM 735 C CA . LEU A 1 98 ? -3.665 -4.885 -0.479 1.00 92.75 98 LEU A CA 1
ATOM 736 C C . LEU A 1 98 ? -4.677 -5.987 -0.145 1.00 92.75 98 LEU A C 1
ATOM 738 O O . LEU A 1 98 ? -5.156 -6.044 0.980 1.00 92.75 98 LEU A O 1
ATOM 742 N N . HIS A 1 99 ? -4.957 -6.903 -1.074 1.00 92.31 99 HIS A N 1
ATOM 743 C CA . HIS A 1 99 ? -5.862 -8.027 -0.832 1.00 92.31 99 HIS A CA 1
ATOM 744 C C . HIS A 1 99 ? -5.326 -8.990 0.236 1.00 92.31 99 HIS A C 1
ATOM 746 O O . HIS A 1 99 ? -6.084 -9.465 1.076 1.00 92.31 99 HIS A O 1
ATOM 752 N N . ARG A 1 100 ? -4.008 -9.242 0.261 1.00 92.50 100 ARG A N 1
ATOM 753 C CA . ARG A 1 100 ? -3.377 -10.030 1.335 1.00 92.50 100 ARG A CA 1
ATOM 754 C C . ARG A 1 100 ? -3.460 -9.326 2.685 1.00 92.50 100 ARG A C 1
ATOM 756 O O . ARG A 1 100 ? -3.640 -9.990 3.701 1.00 92.50 100 ARG A O 1
ATOM 763 N N . ARG A 1 101 ? -3.329 -7.997 2.693 1.00 89.62 101 ARG A N 1
ATOM 764 C CA . ARG A 1 101 ? -3.418 -7.192 3.912 1.00 89.62 101 ARG A CA 1
ATOM 765 C C . ARG A 1 101 ? -4.847 -7.091 4.442 1.00 89.62 101 ARG A C 1
ATOM 767 O O . ARG A 1 101 ? -5.056 -7.141 5.649 1.00 89.62 101 ARG A O 1
ATOM 774 N N . CYS A 1 102 ? -5.806 -6.963 3.536 1.00 90.06 102 CYS A N 1
ATOM 775 C CA . CYS A 1 102 ? -7.214 -6.715 3.802 1.00 90.06 102 CYS A CA 1
ATOM 776 C C . CYS A 1 102 ? -8.062 -7.760 3.057 1.00 90.06 102 CYS A C 1
ATO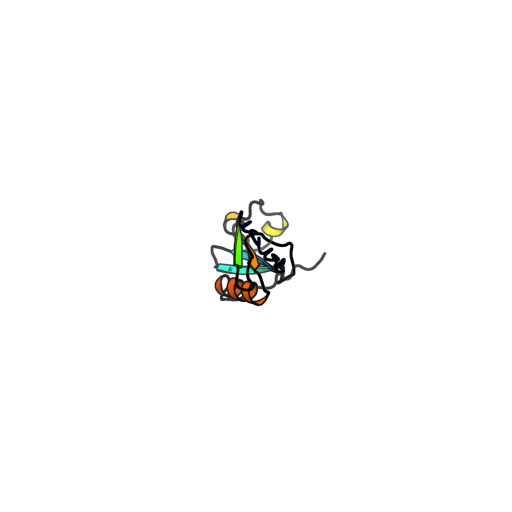M 778 O O . CYS A 1 102 ? -8.677 -7.442 2.034 1.00 90.06 102 CYS A O 1
ATOM 780 N N . PRO A 1 103 ? -8.106 -9.016 3.543 1.00 85.88 103 PRO A N 1
ATOM 781 C CA . PRO A 1 103 ? -8.772 -10.116 2.840 1.00 85.88 103 PRO A CA 1
ATOM 782 C C . PRO A 1 103 ? -10.288 -9.921 2.731 1.00 85.88 103 PRO A C 1
ATOM 784 O O . PRO A 1 103 ? -10.915 -10.438 1.812 1.00 85.88 103 PRO A O 1
ATOM 787 N N . GLN A 1 104 ? -10.876 -9.141 3.643 1.00 84.44 104 GLN A N 1
ATOM 788 C CA . GLN A 1 104 ? -12.297 -8.780 3.638 1.00 84.44 104 GLN A CA 1
ATOM 789 C C . GLN A 1 104 ? -12.612 -7.570 2.739 1.00 84.44 104 GLN A C 1
ATOM 791 O O . GLN A 1 104 ? -13.759 -7.139 2.665 1.00 84.44 104 GLN A O 1
ATOM 796 N N . GLY A 1 105 ? -11.607 -7.035 2.040 1.00 79.94 105 GLY A N 1
ATOM 797 C CA . GLY A 1 105 ? -11.702 -5.773 1.317 1.00 79.94 105 GLY A CA 1
ATOM 798 C C . GLY A 1 105 ? -11.477 -4.565 2.225 1.00 79.94 105 GLY A C 1
ATOM 799 O O . GLY A 1 105 ? -11.477 -4.668 3.451 1.00 79.94 105 GLY A O 1
ATOM 800 N N . ALA A 1 106 ? -11.242 -3.411 1.603 1.00 78.81 106 ALA A N 1
ATOM 801 C CA . ALA A 1 106 ? -11.157 -2.137 2.301 1.00 78.81 106 ALA A CA 1
ATOM 802 C C . ALA A 1 106 ? -12.493 -1.401 2.141 1.00 78.81 106 ALA A C 1
ATOM 804 O O . ALA A 1 106 ? -12.936 -1.161 1.016 1.00 78.81 106 ALA A O 1
ATOM 805 N N . LEU A 1 107 ? -13.142 -1.067 3.256 1.00 74.00 107 LEU A N 1
ATOM 806 C CA . LEU A 1 107 ? -14.368 -0.276 3.256 1.00 74.00 107 LEU A CA 1
ATOM 807 C C . LEU A 1 107 ? -14.039 1.120 2.734 1.00 74.00 107 LEU A C 1
ATOM 809 O O . LEU A 1 107 ? -13.113 1.760 3.223 1.00 74.00 107 LEU A O 1
ATOM 813 N N . GLN A 1 108 ? -14.762 1.598 1.725 1.00 63.19 108 GLN A N 1
ATOM 814 C CA . GLN A 1 108 ? -14.551 2.952 1.232 1.00 63.19 108 GLN A CA 1
ATOM 815 C C . GLN A 1 108 ? -15.006 3.936 2.313 1.00 63.19 108 GLN A C 1
ATOM 817 O O . GLN A 1 108 ? -16.173 3.912 2.716 1.00 63.19 108 GLN A O 1
ATOM 822 N N . SER A 1 109 ? -14.090 4.779 2.796 1.00 54.78 109 SER A N 1
ATOM 823 C CA . SER A 1 109 ? -14.461 5.856 3.706 1.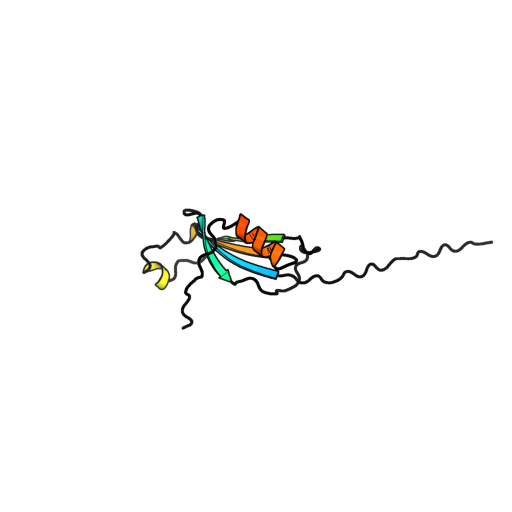00 54.78 109 SER A CA 1
ATOM 824 C C . SER A 1 109 ? -15.441 6.767 2.973 1.00 54.78 109 SER A C 1
ATOM 826 O O . SER A 1 109 ? -15.073 7.408 1.987 1.00 54.78 109 SER A O 1
ATOM 828 N N . ASN A 1 110 ? -16.700 6.829 3.417 1.00 45.38 110 ASN A N 1
ATOM 829 C CA . ASN A 1 110 ? -17.637 7.863 2.975 1.00 45.38 110 ASN A CA 1
ATOM 830 C C . ASN A 1 110 ? -17.230 9.181 3.642 1.00 45.38 110 ASN A C 1
ATOM 832 O O . ASN A 1 110 ? -17.945 9.724 4.484 1.00 45.38 110 ASN A O 1
ATOM 836 N N . LYS A 1 111 ? -16.040 9.682 3.310 1.00 47.22 111 LYS A N 1
ATOM 837 C CA . LYS A 1 111 ? -15.618 11.006 3.726 1.00 47.22 111 LYS A CA 1
ATOM 838 C C . LYS A 1 111 ? -16.348 11.985 2.818 1.00 47.22 111 LYS A C 1
ATOM 840 O O . LYS A 1 111 ? -15.904 12.274 1.715 1.00 47.22 111 LYS A O 1
ATOM 845 N N . ILE A 1 112 ? -17.526 12.408 3.267 1.00 42.44 112 ILE A N 1
ATOM 846 C CA . ILE A 1 112 ? -18.283 13.503 2.666 1.00 42.44 112 ILE A CA 1
ATOM 847 C C . ILE A 1 112 ? -17.317 14.692 2.592 1.00 42.44 112 ILE A C 1
ATOM 849 O O . ILE A 1 112 ? -16.907 15.211 3.632 1.00 42.44 112 ILE A O 1
ATOM 853 N N . GLU A 1 113 ? -16.892 15.058 1.379 1.00 34.56 113 GLU A N 1
ATOM 854 C CA . GLU A 1 113 ? -16.176 16.307 1.122 1.00 34.56 113 GLU A CA 1
ATOM 855 C C . GLU A 1 113 ? -17.008 17.448 1.721 1.00 34.56 113 GLU A C 1
ATOM 857 O O . GLU A 1 113 ? -18.186 17.607 1.389 1.00 34.56 113 GLU A O 1
ATOM 862 N N . ARG A 1 114 ? -16.422 18.195 2.656 1.00 34.66 114 ARG A N 1
ATOM 863 C CA . ARG A 1 114 ? -17.018 19.395 3.239 1.00 34.66 114 ARG A CA 1
ATOM 864 C C . ARG A 1 114 ? -16.062 20.557 3.046 1.00 34.66 114 ARG A C 1
ATOM 866 O O . ARG A 1 114 ? -14.850 20.340 3.272 1.00 34.66 114 ARG A O 1
#

Foldseek 3Di:
DDDDDDDPPPPPPQPQFWKKKWKWKAQQVVRAIAGPGAIDTDDGDPQERDQQGKDKDKAQQPDDDDPVLVPDPPNRPSRRMIMIMMMGSHNVNRVVVQCVSRVVDHHYPPPPDD

Organism: Aphanomyces astaci (NCBI:txid112090)